Protein AF-A0A455UG86-F1 (afdb_monomer_lite)

Secondary structure (DSSP, 8-state):
--HHHHTS-SS--HHHHHHHHHHHHHHHHHHHS--S----SSSTTHHHHHHHHHHHTT-----HHHHHHHHSHHHHHHHHHHH-GGGS-------TTSS-SGGG---PSSEEE--SS-STTTT-EEE-SHHHHHHHHHHHHHHHHHHH-GGG--

Structure (mmCIF, N/CA/C/O backbone):
data_AF-A0A455UG86-F1
#
_entry.id   AF-A0A455UG86-F1
#
loop_
_atom_site.group_PDB
_atom_site.id
_atom_site.type_symbol
_atom_site.label_atom_id
_atom_site.label_alt_id
_atom_site.label_comp_id
_atom_site.label_asym_id
_atom_site.label_entity_id
_atom_site.label_seq_id
_atom_site.pdbx_PDB_ins_code
_atom_site.Cartn_x
_atom_site.Cartn_y
_atom_site.Cartn_z
_atom_site.occupancy
_atom_site.B_iso_or_equiv
_atom_site.auth_seq_id
_atom_site.auth_comp_id
_atom_site.auth_asym_id
_atom_site.auth_atom_id
_atom_site.pdbx_PDB_model_num
ATOM 1 N N . MET A 1 1 ? -4.727 10.996 18.572 1.00 81.00 1 MET A N 1
ATOM 2 C CA . MET A 1 1 ? -3.426 11.176 17.882 1.00 81.00 1 MET A CA 1
ATOM 3 C C . MET A 1 1 ? -3.476 12.376 16.937 1.00 81.00 1 MET A C 1
ATOM 5 O O . MET A 1 1 ? -4.559 12.716 16.477 1.00 81.00 1 MET A O 1
ATOM 9 N N . ASP A 1 2 ? -2.336 13.014 16.650 1.00 84.00 2 ASP A N 1
ATOM 10 C CA . ASP A 1 2 ? -2.241 14.238 15.834 1.00 84.00 2 ASP A CA 1
ATOM 11 C C . ASP A 1 2 ? -1.530 14.031 14.478 1.00 84.00 2 ASP A C 1
ATOM 13 O O . ASP A 1 2 ? -0.906 12.996 14.227 1.00 84.00 2 ASP A O 1
ATOM 17 N N . VAL A 1 3 ? -1.622 15.043 13.603 1.00 82.94 3 VAL A N 1
ATOM 18 C CA . VAL A 1 3 ? -0.982 15.078 12.270 1.00 82.94 3 VAL A CA 1
ATOM 19 C C . VAL A 1 3 ? 0.526 14.852 12.370 1.00 82.94 3 VAL A C 1
ATOM 21 O O . VAL A 1 3 ? 1.101 14.093 11.589 1.00 82.94 3 VAL A O 1
ATOM 24 N N . LYS A 1 4 ? 1.169 15.488 13.354 1.00 83.38 4 LYS A N 1
ATOM 25 C CA . LYS A 1 4 ? 2.621 15.450 13.526 1.00 83.38 4 LYS A CA 1
ATOM 26 C C . LYS A 1 4 ? 3.122 14.024 13.751 1.00 83.38 4 LYS A C 1
ATOM 28 O O . LYS A 1 4 ? 4.134 13.621 13.189 1.00 83.38 4 LYS A O 1
ATOM 33 N N . THR A 1 5 ? 2.389 13.255 14.551 1.00 80.56 5 THR A N 1
ATOM 34 C CA . THR A 1 5 ? 2.712 11.862 14.871 1.00 80.56 5 THR A CA 1
ATOM 35 C C . THR A 1 5 ? 2.431 10.923 13.698 1.00 80.56 5 THR A C 1
ATOM 37 O O . THR A 1 5 ? 3.193 9.990 13.461 1.00 80.56 5 THR A O 1
ATOM 40 N N . LEU A 1 6 ? 1.325 11.142 12.985 1.00 80.50 6 LEU A N 1
ATOM 41 C CA . LEU A 1 6 ? 0.789 10.174 12.023 1.00 80.50 6 LEU A CA 1
ATOM 42 C C . LEU A 1 6 ? 1.226 10.408 10.575 1.00 80.50 6 LEU A C 1
ATOM 44 O O . LEU A 1 6 ? 1.231 9.464 9.789 1.00 80.50 6 LEU A O 1
ATOM 48 N N . VAL A 1 7 ? 1.561 11.648 10.218 1.00 79.62 7 VAL A N 1
ATOM 49 C CA . VAL A 1 7 ? 1.799 12.066 8.828 1.00 79.62 7 VAL A CA 1
ATOM 50 C C . VAL A 1 7 ? 3.179 12.694 8.655 1.00 79.62 7 VAL A C 1
ATOM 52 O O . VAL A 1 7 ? 3.872 12.395 7.685 1.00 79.62 7 VAL A O 1
ATOM 55 N N . GLU A 1 8 ? 3.587 13.565 9.579 1.00 81.12 8 GLU A N 1
ATOM 56 C CA . GLU A 1 8 ? 4.826 14.350 9.439 1.00 81.12 8 GLU A CA 1
ATOM 57 C C . GLU A 1 8 ? 6.060 13.659 10.034 1.00 81.12 8 GLU A C 1
ATOM 59 O O . GLU A 1 8 ? 7.188 14.099 9.802 1.00 81.12 8 GLU A O 1
ATOM 64 N N . ALA A 1 9 ? 5.866 12.582 10.798 1.00 79.44 9 ALA A N 1
ATOM 65 C CA . ALA A 1 9 ? 6.953 11.831 11.407 1.00 79.44 9 ALA A CA 1
ATOM 66 C C . ALA A 1 9 ? 7.889 11.240 10.339 1.00 79.44 9 ALA A C 1
ATOM 68 O O . ALA A 1 9 ? 7.452 10.602 9.381 1.00 79.44 9 ALA A O 1
ATOM 69 N N . GLU A 1 10 ? 9.202 11.411 10.525 1.00 75.62 10 GLU A N 1
ATOM 70 C CA . GLU A 1 10 ? 10.200 10.864 9.596 1.00 75.62 10 GLU A CA 1
ATOM 71 C C . GLU A 1 10 ? 10.191 9.324 9.573 1.00 75.62 10 GLU A C 1
ATOM 73 O O . GLU A 1 10 ? 10.425 8.702 8.536 1.00 75.62 10 GLU A O 1
ATOM 78 N N . SER A 1 11 ? 9.900 8.709 10.719 1.00 79.69 11 SER A N 1
ATOM 79 C CA . SER A 1 11 ? 9.699 7.270 10.865 1.00 79.69 11 SER A CA 1
ATOM 80 C C . SER A 1 11 ? 8.712 7.003 11.999 1.00 79.69 11 SER A C 1
ATOM 82 O O . SER A 1 11 ? 8.572 7.823 12.907 1.00 79.69 11 SER A O 1
ATOM 84 N N . PHE A 1 12 ? 8.031 5.860 11.945 1.00 83.69 12 PHE A N 1
ATOM 85 C CA . PHE A 1 12 ? 7.116 5.417 12.993 1.00 83.69 12 PHE A CA 1
ATOM 86 C C . PHE A 1 12 ? 7.093 3.889 13.103 1.00 83.69 12 PHE A C 1
ATOM 88 O O . PHE A 1 12 ? 7.320 3.180 12.120 1.00 83.69 12 PHE A O 1
ATOM 95 N N . SER A 1 13 ? 6.773 3.385 14.298 1.00 90.25 13 SER A N 1
ATOM 96 C CA . SER A 1 13 ? 6.411 1.981 14.519 1.00 90.25 13 SER A CA 1
ATOM 97 C C . SER A 1 13 ? 4.905 1.831 14.335 1.00 90.25 13 SER A C 1
ATOM 99 O O . SER A 1 13 ? 4.120 2.450 15.052 1.00 90.25 13 SER A O 1
ATOM 101 N N . PHE A 1 14 ? 4.490 1.013 13.365 1.00 91.44 14 PHE A N 1
ATOM 102 C CA . PHE A 1 14 ? 3.068 0.732 13.154 1.00 91.44 14 PHE A CA 1
ATOM 103 C C . PHE A 1 14 ? 2.424 0.118 14.405 1.00 91.44 14 PHE A C 1
ATOM 105 O O . PHE A 1 14 ? 1.321 0.509 14.772 1.00 91.44 14 PHE A O 1
ATOM 112 N N . ASN A 1 15 ? 3.124 -0.806 15.072 1.00 93.81 15 ASN A N 1
ATOM 113 C CA . ASN A 1 15 ? 2.609 -1.482 16.261 1.00 93.81 15 ASN A CA 1
ATOM 114 C C . ASN A 1 15 ? 2.426 -0.501 17.422 1.00 93.81 15 ASN A C 1
ATOM 116 O O . ASN A 1 15 ? 1.363 -0.490 18.028 1.00 93.81 15 ASN A O 1
ATOM 120 N N . ASP A 1 16 ? 3.397 0.383 17.662 1.00 94.75 16 ASP A N 1
ATOM 121 C CA . ASP A 1 16 ? 3.317 1.358 18.756 1.00 94.75 16 ASP A CA 1
ATOM 122 C C . ASP A 1 16 ? 2.180 2.361 18.514 1.00 94.75 16 ASP A C 1
ATOM 124 O O . ASP A 1 16 ? 1.451 2.722 19.439 1.00 94.75 16 ASP A O 1
ATOM 128 N N . LEU A 1 17 ? 1.994 2.799 17.261 1.00 95.06 17 LEU A N 1
ATOM 129 C CA . LEU A 1 17 ? 0.866 3.654 16.882 1.00 95.06 17 LEU A CA 1
ATOM 130 C C . LEU A 1 17 ? -0.472 2.937 17.065 1.00 95.06 17 LEU A C 1
ATOM 132 O O . LEU A 1 17 ? -1.427 3.538 17.557 1.00 95.06 17 LEU A O 1
ATOM 136 N N . LEU A 1 18 ? -0.547 1.659 16.690 1.00 96.75 18 LEU A N 1
ATOM 137 C CA . LEU A 1 18 ? -1.745 0.849 16.867 1.00 96.75 18 LEU A CA 1
ATOM 138 C C . LEU A 1 18 ? -2.072 0.644 18.350 1.00 96.75 18 LEU A C 1
ATOM 140 O O . LEU A 1 18 ? -3.220 0.829 18.746 1.00 96.75 18 LEU A O 1
ATOM 144 N N . ASP A 1 19 ? -1.077 0.347 19.181 1.00 97.44 19 ASP A N 1
ATOM 145 C CA . ASP A 1 19 ? -1.247 0.201 20.627 1.00 97.44 19 ASP A CA 1
ATOM 146 C C . ASP A 1 19 ? -1.673 1.513 21.283 1.00 97.44 19 ASP A C 1
ATOM 148 O O . ASP A 1 19 ? -2.587 1.526 22.112 1.00 97.44 19 ASP A O 1
ATOM 152 N N . LYS A 1 20 ? -1.094 2.640 20.857 1.00 96.12 20 LYS A N 1
ATOM 153 C CA . LYS A 1 20 ? -1.539 3.967 21.290 1.00 96.12 20 LYS A CA 1
ATOM 154 C C . LYS A 1 20 ? -2.994 4.227 20.899 1.00 96.12 20 LYS A C 1
ATOM 156 O O . LYS A 1 20 ? -3.773 4.685 21.730 1.00 96.12 20 LYS A O 1
ATOM 161 N N . ALA A 1 21 ? -3.388 3.899 19.669 1.00 96.31 21 ALA A N 1
ATOM 162 C CA . ALA A 1 21 ? -4.766 4.067 19.216 1.00 96.31 21 ALA A CA 1
ATOM 163 C C . ALA A 1 21 ? -5.754 3.189 19.994 1.00 96.31 21 ALA A C 1
ATOM 165 O O . ALA A 1 21 ? -6.839 3.655 20.331 1.00 96.31 21 ALA A O 1
ATOM 166 N N . ARG A 1 22 ? -5.374 1.951 20.340 1.00 97.38 22 ARG A N 1
ATOM 167 C CA . ARG A 1 22 ? -6.172 1.079 21.220 1.00 97.38 22 ARG A CA 1
ATOM 168 C C . ARG A 1 22 ? -6.386 1.713 22.594 1.00 97.38 22 ARG A C 1
ATOM 170 O O . ARG A 1 22 ? -7.502 1.691 23.107 1.00 97.38 22 ARG A O 1
ATOM 177 N N . GLN A 1 23 ? -5.336 2.291 23.181 1.00 97.38 23 GLN A N 1
ATOM 178 C CA . GLN A 1 23 ? -5.420 2.969 24.478 1.00 97.38 23 GLN A CA 1
ATOM 179 C C . GLN A 1 23 ? -6.322 4.209 24.421 1.00 97.38 23 GLN A C 1
ATOM 181 O O . GLN A 1 23 ? -7.203 4.350 25.267 1.00 97.38 23 GLN A O 1
ATOM 186 N N . GLU A 1 24 ? -6.147 5.073 23.416 1.00 95.75 24 GLU A N 1
ATOM 187 C CA . GLU A 1 24 ? -6.985 6.267 23.226 1.00 95.75 24 GLU A CA 1
ATOM 188 C C . GLU A 1 24 ? -8.459 5.896 22.981 1.00 95.75 24 GLU A C 1
ATOM 190 O O . GLU A 1 24 ? -9.364 6.519 23.543 1.00 95.75 24 GLU A O 1
ATOM 195 N N . LEU A 1 25 ? -8.717 4.847 22.192 1.00 96.62 25 LEU A N 1
ATOM 196 C CA . LEU A 1 25 ? -10.067 4.344 21.941 1.00 96.62 25 LEU A CA 1
ATOM 197 C C . LEU A 1 25 ? -10.719 3.834 23.227 1.00 96.62 25 LEU A C 1
ATOM 199 O O . LEU A 1 25 ? -11.849 4.212 23.528 1.00 96.62 25 LEU A O 1
ATOM 203 N N . LYS A 1 26 ? -9.993 3.032 24.014 1.00 96.88 26 LYS A N 1
ATOM 204 C CA . LYS A 1 26 ? -10.473 2.532 25.305 1.00 96.88 26 LYS A CA 1
ATOM 205 C C . LYS A 1 26 ? -10.830 3.679 26.253 1.00 96.88 26 LYS A C 1
ATOM 207 O O . LYS A 1 26 ? -11.927 3.692 26.790 1.00 96.88 26 LYS A O 1
ATOM 212 N N . GLN A 1 27 ? -9.943 4.665 26.404 1.00 96.69 27 GLN A N 1
ATOM 213 C CA . GLN A 1 27 ? -10.201 5.847 27.239 1.00 96.69 27 GLN A CA 1
ATOM 214 C C . GLN A 1 27 ? -11.436 6.624 26.773 1.00 96.69 27 GLN A C 1
ATOM 216 O O . GLN A 1 27 ? -12.216 7.104 27.592 1.00 96.69 27 GLN A O 1
ATOM 221 N N . THR A 1 28 ? -11.626 6.728 25.455 1.00 95.69 28 THR A N 1
ATOM 222 C CA . THR A 1 28 ? -12.801 7.379 24.873 1.00 95.69 28 THR A CA 1
ATOM 223 C C . THR A 1 28 ? -14.066 6.618 25.257 1.00 95.69 28 THR A C 1
ATOM 225 O O . THR A 1 28 ? -14.960 7.210 25.853 1.00 95.69 28 THR A O 1
ATOM 228 N N . VAL A 1 29 ? -14.114 5.307 25.005 1.00 95.81 29 VAL A N 1
ATOM 229 C CA . VAL A 1 29 ? -15.243 4.438 25.375 1.00 95.81 29 VAL A CA 1
ATOM 230 C C . VAL A 1 29 ? -15.540 4.513 26.876 1.00 95.81 29 VAL A C 1
ATOM 232 O O . VAL A 1 29 ? -16.693 4.707 27.242 1.00 95.81 29 VAL A O 1
ATOM 235 N N . ASP A 1 30 ? -14.521 4.467 27.738 1.00 96.50 30 ASP A N 1
ATOM 236 C CA . ASP A 1 30 ? -14.688 4.587 29.194 1.00 96.50 30 ASP A CA 1
ATOM 237 C C . ASP A 1 30 ? -15.325 5.939 29.594 1.00 96.50 30 ASP A C 1
ATOM 239 O O . ASP A 1 30 ? -16.047 6.020 30.587 1.00 96.50 30 ASP A O 1
ATOM 243 N N . SER A 1 31 ? -15.082 7.002 28.816 1.00 96.50 31 SER A N 1
ATOM 244 C CA . SER A 1 31 ? -15.594 8.355 29.082 1.00 96.50 31 SER A CA 1
ATOM 245 C C . SER A 1 31 ? -16.994 8.640 28.525 1.00 96.50 31 SER A C 1
ATOM 247 O O . SER A 1 31 ? -17.752 9.377 29.153 1.00 96.50 31 SER A O 1
ATOM 249 N N . VAL A 1 32 ? -17.347 8.080 27.360 1.00 96.00 32 VAL A N 1
ATOM 250 C CA . VAL A 1 32 ? -18.624 8.360 26.665 1.00 96.00 32 VAL A CA 1
ATOM 251 C C . VAL A 1 32 ? -19.586 7.168 26.628 1.00 96.00 32 VAL A C 1
ATOM 253 O O . VAL A 1 32 ? -20.719 7.308 26.179 1.00 96.00 32 VAL A O 1
ATOM 256 N N . GLY A 1 33 ? -19.161 5.998 27.105 1.00 94.75 33 GLY A N 1
ATOM 257 C CA . GLY A 1 33 ? -19.940 4.760 27.151 1.00 94.75 33 GLY A CA 1
ATOM 258 C C . GLY A 1 33 ? -19.741 3.864 25.928 1.00 94.75 33 GLY A C 1
ATOM 259 O O . GLY A 1 33 ? -19.401 2.692 26.079 1.00 94.75 33 GLY A O 1
ATOM 260 N N . SER A 1 34 ? -19.936 4.390 24.716 1.00 94.06 34 SER A N 1
ATOM 261 C CA . SER A 1 34 ? -19.764 3.626 23.473 1.00 94.06 34 SER A CA 1
ATOM 262 C C . SER A 1 34 ? -19.298 4.493 22.307 1.00 94.06 34 SER A C 1
ATOM 264 O O . SER A 1 34 ? -19.437 5.715 22.315 1.00 94.06 34 SER A O 1
ATOM 266 N N . VAL A 1 35 ? -18.753 3.837 21.283 1.00 95.75 35 VAL A N 1
ATOM 267 C CA . VAL A 1 35 ? -18.484 4.436 19.974 1.00 95.75 35 VAL A CA 1
ATOM 268 C C . VAL A 1 35 ? -19.169 3.600 18.901 1.00 95.75 35 VAL A C 1
ATOM 270 O O . VAL A 1 35 ? -19.122 2.375 18.954 1.00 95.75 35 VAL A O 1
ATOM 273 N N . ASP A 1 36 ? -19.786 4.255 17.922 1.00 95.88 36 ASP A N 1
ATOM 274 C CA . ASP A 1 36 ? -20.500 3.561 16.840 1.00 95.88 36 ASP A CA 1
ATOM 275 C C . ASP A 1 36 ? -19.657 3.437 15.562 1.00 95.88 36 ASP A C 1
ATOM 277 O O . ASP A 1 36 ? -19.948 2.624 14.684 1.00 95.88 36 ASP A O 1
ATOM 281 N N . ALA A 1 37 ? -18.598 4.245 15.439 1.00 95.56 37 ALA A N 1
ATOM 282 C CA . ALA A 1 37 ? -17.732 4.277 14.268 1.00 95.56 37 ALA A CA 1
ATOM 283 C C . ALA A 1 37 ? -16.336 4.826 14.591 1.00 95.56 37 ALA A C 1
ATOM 285 O O . ALA A 1 37 ? -16.144 5.590 15.537 1.00 95.56 37 ALA A O 1
ATOM 286 N N . ILE A 1 38 ? -15.370 4.475 13.739 1.00 95.12 38 ILE A N 1
ATOM 287 C CA . ILE A 1 38 ? -14.009 5.020 13.737 1.00 95.12 38 ILE A CA 1
ATOM 288 C C . ILE A 1 38 ? -13.711 5.522 12.323 1.00 95.12 38 ILE A C 1
ATOM 290 O O . ILE A 1 38 ? -13.932 4.805 11.347 1.00 95.12 38 ILE A O 1
ATOM 294 N N . ILE A 1 39 ? -13.198 6.747 12.206 1.00 92.44 39 ILE A N 1
ATOM 295 C CA . ILE A 1 39 ? -12.889 7.387 10.922 1.00 92.44 39 ILE A CA 1
ATOM 296 C C . ILE A 1 39 ? -11.398 7.729 10.873 1.00 92.44 39 ILE A C 1
ATOM 298 O O . ILE A 1 39 ? -10.859 8.325 11.804 1.00 92.44 39 ILE A O 1
ATOM 302 N N . ALA A 1 40 ? -10.736 7.379 9.768 1.00 90.06 40 ALA A N 1
ATOM 303 C CA . ALA A 1 40 ? -9.396 7.863 9.445 1.00 90.06 40 ALA A CA 1
ATOM 304 C C . ALA A 1 40 ? -9.483 8.993 8.417 1.00 90.06 40 ALA A C 1
ATOM 306 O O . ALA A 1 40 ? -10.114 8.845 7.374 1.00 90.06 40 ALA A O 1
ATOM 307 N N . HIS A 1 41 ? -8.809 10.105 8.707 1.00 85.50 41 HIS A N 1
ATOM 308 C CA . HIS A 1 41 ? -8.700 11.244 7.791 1.00 85.50 41 HIS A CA 1
ATOM 309 C C . HIS A 1 41 ? -7.501 11.136 6.841 1.00 85.50 41 HIS A C 1
ATOM 311 O O . HIS A 1 41 ? -7.480 11.800 5.807 1.00 85.50 41 HIS A O 1
ATOM 317 N N . TRP A 1 42 ? -6.504 10.322 7.193 1.00 87.31 42 TRP A N 1
ATOM 318 C CA . TRP A 1 42 ? -5.273 10.157 6.426 1.00 87.31 42 TRP A CA 1
ATOM 319 C C . TRP A 1 42 ? -5.104 8.715 5.946 1.00 87.31 42 TRP A C 1
ATOM 321 O O . TRP A 1 42 ? -5.691 7.776 6.497 1.00 87.31 42 TRP A O 1
ATOM 331 N N . ASP A 1 43 ? -4.270 8.564 4.919 1.00 85.38 43 ASP A N 1
ATOM 332 C CA . ASP A 1 43 ? -3.797 7.278 4.404 1.00 85.38 43 ASP A CA 1
ATOM 333 C C . ASP A 1 43 ? -2.943 6.533 5.454 1.00 85.38 43 ASP A C 1
ATOM 335 O O . ASP A 1 43 ? -2.948 6.833 6.650 1.00 85.38 43 ASP A O 1
ATOM 339 N N . PHE A 1 44 ? -2.202 5.518 5.012 1.00 86.88 44 PHE A N 1
ATOM 340 C CA . PHE A 1 44 ? -1.286 4.753 5.846 1.00 86.88 44 PHE A CA 1
ATOM 341 C C . PHE A 1 44 ? -0.435 5.660 6.766 1.00 86.88 44 PHE A C 1
ATOM 343 O O . PHE A 1 44 ? 0.208 6.583 6.261 1.00 86.88 44 PHE A O 1
ATOM 350 N N . PRO A 1 45 ? -0.371 5.367 8.081 1.00 90.12 45 PRO A N 1
ATOM 351 C CA . PRO A 1 45 ? -0.802 4.114 8.713 1.00 90.12 45 PRO A CA 1
ATOM 352 C C . PRO A 1 45 ? -2.273 4.057 9.149 1.00 90.12 45 PRO A C 1
ATOM 354 O O . PRO A 1 45 ? -2.781 2.958 9.381 1.00 90.12 45 PRO A O 1
ATOM 357 N N . THR A 1 46 ? -2.978 5.188 9.244 1.00 92.50 46 THR A N 1
ATOM 358 C CA . THR A 1 46 ? -4.291 5.245 9.909 1.00 92.50 46 THR A CA 1
ATOM 359 C C . THR A 1 46 ? -5.378 4.465 9.188 1.00 92.50 46 THR A C 1
ATOM 361 O O . THR A 1 46 ? -6.159 3.768 9.833 1.00 92.50 46 THR A O 1
ATOM 364 N N . SER A 1 47 ? -5.398 4.519 7.860 1.00 92.00 47 SER A N 1
ATOM 365 C CA . SER A 1 47 ? -6.364 3.794 7.029 1.00 92.00 47 SER A CA 1
ATOM 366 C C . SER A 1 47 ? -6.326 2.273 7.243 1.00 92.00 47 SER A C 1
ATOM 368 O O . SER A 1 47 ? -7.365 1.621 7.186 1.00 92.00 47 SER A O 1
ATOM 370 N N . VAL A 1 48 ? -5.156 1.711 7.573 1.00 94.25 48 VAL A N 1
ATOM 371 C CA . VAL A 1 48 ? -4.970 0.281 7.886 1.00 94.25 48 VAL A CA 1
ATOM 372 C C . VAL A 1 48 ? -5.309 -0.036 9.344 1.00 94.25 48 VAL A C 1
ATOM 374 O O . VAL A 1 48 ? -5.791 -1.126 9.643 1.00 94.25 48 VAL A O 1
ATOM 377 N N . MET A 1 49 ? -5.095 0.908 10.261 1.00 96.06 49 MET A N 1
ATOM 378 C CA . MET A 1 49 ? -5.425 0.729 11.678 1.00 96.06 49 MET A CA 1
ATOM 379 C C . MET A 1 49 ? -6.937 0.672 11.921 1.00 96.06 49 MET A C 1
ATOM 381 O O . MET A 1 49 ? -7.390 -0.140 12.722 1.00 96.06 49 MET A O 1
ATOM 385 N N . VAL A 1 50 ? -7.729 1.487 11.216 1.00 96.19 50 VAL A N 1
ATOM 386 C CA . VAL A 1 50 ? -9.195 1.540 11.380 1.00 96.19 50 VAL A CA 1
ATOM 387 C C . VAL A 1 50 ? -9.881 0.177 11.239 1.00 96.19 50 VAL A C 1
ATOM 389 O O . VAL A 1 50 ? -10.567 -0.211 12.179 1.00 96.19 50 VAL A O 1
ATOM 392 N N . PRO A 1 51 ? -9.712 -0.602 10.151 1.00 97.19 51 PRO A N 1
ATOM 393 C CA . PRO A 1 51 ? -10.377 -1.901 10.034 1.00 97.19 51 PRO A CA 1
ATOM 394 C C . PRO A 1 51 ? -9.915 -2.912 11.095 1.00 97.19 51 PRO A C 1
ATOM 396 O O . PRO A 1 51 ? -10.681 -3.810 11.441 1.00 97.19 51 PRO A O 1
ATOM 399 N N . ILE A 1 52 ? -8.697 -2.774 11.638 1.00 97.44 52 ILE A N 1
ATOM 400 C CA . ILE A 1 52 ? -8.222 -3.593 12.765 1.00 97.44 52 ILE A CA 1
ATOM 401 C C . ILE A 1 52 ? -8.991 -3.217 14.034 1.00 97.44 52 ILE A C 1
ATOM 403 O O . ILE A 1 52 ? -9.617 -4.081 14.643 1.00 97.44 52 ILE A O 1
ATOM 407 N N . LEU A 1 53 ? -9.005 -1.929 14.385 1.00 97.25 53 LEU A N 1
ATOM 408 C CA . LEU A 1 53 ? -9.696 -1.419 15.569 1.00 97.25 53 LEU A CA 1
ATOM 409 C C . LEU A 1 53 ? -11.204 -1.691 15.502 1.00 97.25 53 LEU A C 1
ATOM 411 O O . LEU A 1 53 ? -11.788 -2.145 16.482 1.00 97.25 53 LEU A O 1
ATOM 415 N N . CYS A 1 54 ? -11.836 -1.487 14.345 1.00 97.44 54 CYS A N 1
ATOM 416 C CA . CYS A 1 54 ? -13.251 -1.793 14.159 1.00 97.44 54 CYS A CA 1
ATOM 417 C C . CYS A 1 54 ? -13.534 -3.283 14.367 1.00 97.44 54 CYS A C 1
ATOM 419 O O . CYS A 1 54 ? -14.463 -3.625 15.092 1.00 97.44 54 CYS A O 1
ATOM 421 N N . LYS A 1 55 ? -12.706 -4.176 13.807 1.00 97.00 55 LYS A N 1
ATOM 422 C CA . LYS A 1 55 ? -12.853 -5.623 14.017 1.00 97.00 55 LYS A CA 1
ATOM 423 C C . LYS A 1 55 ? -12.702 -6.008 15.491 1.00 97.00 55 LYS A C 1
ATOM 425 O O . LYS A 1 55 ? -13.480 -6.820 15.977 1.00 97.00 55 LYS A O 1
ATOM 430 N N . GLU A 1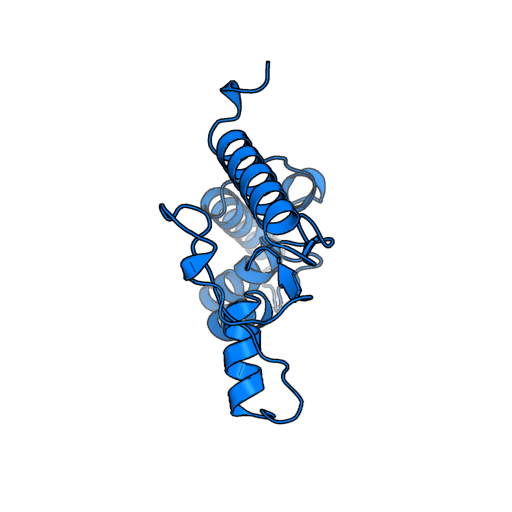 56 ? -11.730 -5.430 16.194 1.00 96.25 56 GLU A N 1
ATOM 431 C CA . GLU A 1 56 ? -11.496 -5.670 17.628 1.00 96.25 56 GLU A CA 1
ATOM 432 C C . GLU A 1 56 ? -12.665 -5.203 18.512 1.00 96.25 56 GLU A C 1
ATOM 434 O O . GLU A 1 56 ? -12.876 -5.761 19.586 1.00 96.25 56 GLU A O 1
ATOM 439 N N . ASN A 1 57 ? -13.446 -4.221 18.051 1.00 95.88 57 ASN A N 1
ATOM 440 C CA . ASN A 1 57 ? -14.548 -3.612 18.800 1.00 95.88 57 ASN A CA 1
ATOM 441 C C . ASN A 1 57 ? -15.939 -3.946 18.226 1.00 95.88 57 ASN A C 1
ATOM 443 O O . ASN A 1 57 ? -16.924 -3.328 18.616 1.00 95.88 57 ASN A O 1
ATOM 447 N N . ASN A 1 58 ? -16.040 -4.925 17.319 1.00 95.88 58 ASN A N 1
ATOM 448 C CA . ASN A 1 58 ? -17.291 -5.325 16.655 1.00 95.88 58 ASN A CA 1
ATOM 449 C C . ASN A 1 58 ? -18.018 -4.177 15.924 1.00 95.88 58 ASN A C 1
ATOM 451 O O . ASN A 1 58 ? -19.245 -4.156 15.848 1.00 95.88 58 ASN A O 1
ATOM 455 N N 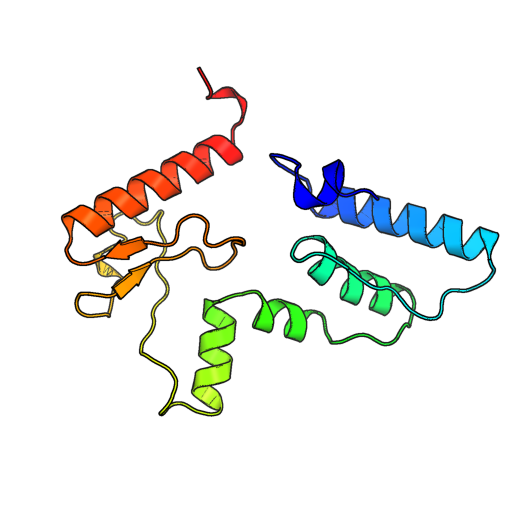. LEU A 1 59 ? -17.260 -3.234 15.368 1.00 97.19 59 LEU A N 1
ATOM 456 C CA . LEU A 1 59 ? -17.784 -2.116 14.591 1.00 97.19 59 LEU A CA 1
ATOM 457 C C . LEU A 1 59 ? -17.778 -2.436 13.090 1.00 97.19 59 LEU A C 1
ATOM 459 O O . LEU A 1 59 ? -16.881 -3.137 12.606 1.00 97.19 59 LEU A O 1
ATOM 463 N N . PRO A 1 60 ? -18.738 -1.894 12.321 1.00 96.56 60 PRO A N 1
ATOM 464 C CA . PRO A 1 60 ? -18.757 -2.063 10.877 1.00 96.56 60 PRO A CA 1
ATOM 465 C C . PRO A 1 60 ? -17.551 -1.370 10.226 1.00 96.56 60 PRO A C 1
ATOM 467 O O . PRO A 1 60 ? -17.288 -0.190 10.449 1.00 96.56 60 PRO A O 1
ATOM 470 N N . ALA A 1 61 ? -16.828 -2.104 9.380 1.00 96.38 61 ALA A N 1
ATOM 471 C CA . ALA A 1 61 ? -15.753 -1.579 8.542 1.00 96.38 61 ALA A CA 1
ATOM 472 C C . ALA A 1 61 ? -15.508 -2.499 7.334 1.00 96.38 61 ALA A C 1
ATOM 474 O O . ALA A 1 61 ? -15.836 -3.690 7.390 1.00 96.38 61 ALA A O 1
ATOM 475 N N . PRO A 1 62 ? -14.893 -1.992 6.249 1.00 95.38 62 PRO A N 1
ATOM 476 C CA . PRO A 1 62 ? -14.362 -2.851 5.199 1.00 95.38 62 PRO A CA 1
ATOM 477 C C . PRO A 1 62 ? -13.363 -3.874 5.769 1.00 95.38 62 PRO A C 1
ATOM 479 O O . PRO A 1 62 ? -12.621 -3.549 6.701 1.00 95.38 62 PRO A O 1
ATOM 482 N N . PRO A 1 63 ? -13.263 -5.088 5.198 1.00 96.06 63 PRO A N 1
ATOM 483 C CA . PRO A 1 63 ? -12.232 -6.037 5.596 1.00 96.06 63 PRO A CA 1
ATOM 484 C C . PRO A 1 63 ? -10.832 -5.441 5.419 1.00 96.06 63 PRO A C 1
ATOM 486 O O . PRO A 1 63 ? -10.555 -4.806 4.398 1.00 96.06 63 PRO A O 1
ATOM 489 N N . LEU A 1 64 ? -9.924 -5.724 6.359 1.00 95.75 64 LEU A N 1
ATOM 490 C CA . LEU A 1 64 ? -8.520 -5.295 6.288 1.00 95.75 64 LEU A CA 1
ATOM 491 C C . LEU A 1 64 ? -7.885 -5.625 4.927 1.00 95.75 64 LEU A C 1
ATOM 493 O O . LEU A 1 64 ? -7.209 -4.791 4.334 1.00 95.75 64 LEU A O 1
ATOM 497 N N . GLU A 1 65 ? -8.157 -6.817 4.395 1.00 96.69 65 GLU A N 1
ATOM 498 C CA . GLU A 1 65 ? -7.667 -7.240 3.081 1.00 96.69 65 GLU A CA 1
ATOM 499 C C . GLU A 1 65 ? -8.125 -6.309 1.948 1.00 96.69 65 GLU A C 1
ATOM 501 O O . GLU A 1 65 ? -7.347 -6.011 1.046 1.00 96.69 65 GLU A O 1
ATOM 506 N N . SER A 1 66 ? -9.366 -5.814 1.998 1.00 95.81 66 SER A N 1
ATOM 507 C CA . SER A 1 66 ? -9.888 -4.895 0.978 1.00 95.81 66 SER A CA 1
ATOM 508 C C . SER A 1 66 ? -9.145 -3.560 1.010 1.00 95.81 66 SER A C 1
ATOM 510 O O . SER A 1 66 ? -8.746 -3.053 -0.035 1.00 95.81 66 SER A O 1
ATOM 512 N N . VAL A 1 67 ? -8.881 -3.029 2.208 1.00 95.06 67 VAL A N 1
ATOM 513 C CA . VAL A 1 67 ? -8.082 -1.804 2.381 1.00 95.06 67 VAL A CA 1
ATOM 514 C C . VAL A 1 67 ? -6.653 -2.013 1.871 1.00 95.06 67 VAL A C 1
ATOM 516 O O . VAL A 1 67 ? -6.145 -1.207 1.090 1.00 95.06 67 VAL A O 1
ATOM 519 N N . LEU A 1 68 ? -6.022 -3.139 2.221 1.00 94.19 68 LEU A N 1
ATOM 520 C CA . LEU A 1 68 ? -4.676 -3.475 1.752 1.00 94.19 68 LEU A CA 1
ATOM 521 C C . LEU A 1 68 ? -4.606 -3.614 0.226 1.00 94.19 68 LEU A C 1
ATOM 523 O O . LEU A 1 68 ? -3.664 -3.103 -0.378 1.00 94.19 68 LEU A O 1
ATOM 527 N N . LYS A 1 69 ? -5.606 -4.236 -0.411 1.00 95.94 69 LYS A N 1
ATOM 528 C CA . LYS A 1 69 ? -5.719 -4.320 -1.878 1.00 95.94 69 LYS A CA 1
ATOM 529 C C . LYS A 1 69 ? -5.783 -2.942 -2.527 1.00 95.94 69 LYS A C 1
ATOM 531 O O . LYS A 1 69 ? -5.087 -2.710 -3.514 1.00 95.94 69 LYS A O 1
ATOM 536 N N . CYS A 1 70 ? -6.579 -2.028 -1.975 1.00 93.62 70 CYS A N 1
ATOM 537 C CA . CYS A 1 70 ? -6.706 -0.664 -2.492 1.00 93.62 70 CYS A CA 1
ATOM 538 C C . CYS A 1 70 ? -5.399 0.126 -2.364 1.00 93.62 70 CYS A C 1
ATOM 540 O O . CYS A 1 70 ? -5.008 0.849 -3.279 1.00 93.62 70 CYS A O 1
ATOM 542 N N . GLU A 1 71 ? -4.690 -0.035 -1.251 1.00 91.38 71 GLU A N 1
ATOM 543 C CA . GLU A 1 71 ? -3.485 0.738 -0.976 1.00 91.38 71 GLU A CA 1
ATOM 544 C C . GLU A 1 71 ? -2.205 0.174 -1.612 1.00 91.38 71 GLU A C 1
ATOM 546 O O . GLU A 1 71 ? -1.237 0.905 -1.862 1.00 91.38 71 GLU A O 1
ATOM 551 N N . HIS A 1 72 ? -2.157 -1.136 -1.839 1.00 94.25 72 HIS A N 1
ATOM 552 C CA . HIS A 1 72 ? -1.001 -1.825 -2.388 1.00 94.25 72 HIS A CA 1
ATOM 553 C C . HIS A 1 72 ? -1.064 -1.819 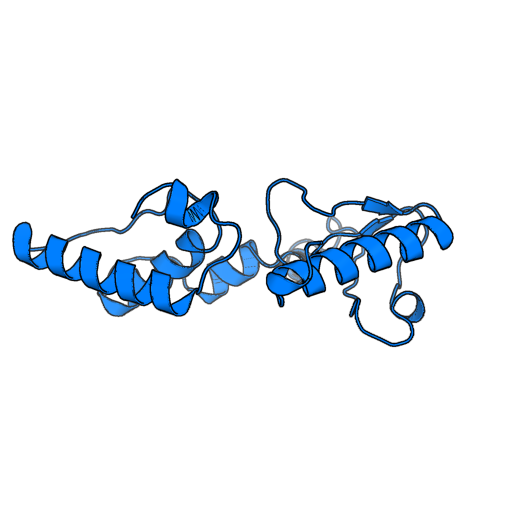-3.919 1.00 94.25 72 HIS A C 1
ATOM 555 O O . HIS A 1 72 ? -1.708 -2.669 -4.531 1.00 94.25 72 HIS A O 1
ATOM 561 N N . LYS A 1 73 ? -0.331 -0.901 -4.566 1.00 94.31 73 LYS A N 1
ATOM 562 C CA . LYS A 1 73 ? -0.461 -0.619 -6.013 1.00 94.31 73 LYS A CA 1
ATOM 563 C C . LYS A 1 73 ? -0.385 -1.853 -6.921 1.00 94.31 73 LYS A C 1
ATOM 565 O O . LYS A 1 73 ? -1.124 -1.914 -7.895 1.00 94.31 73 LYS A O 1
ATOM 570 N N . TYR A 1 74 ? 0.489 -2.816 -6.620 1.00 96.31 74 TYR A N 1
ATOM 571 C CA . TYR A 1 74 ? 0.611 -4.039 -7.424 1.00 96.31 74 TYR A CA 1
ATOM 572 C C . TYR A 1 74 ? -0.618 -4.950 -7.269 1.00 96.31 74 TYR A C 1
ATOM 574 O O . TYR A 1 74 ? -1.285 -5.248 -8.251 1.00 96.31 74 TYR A O 1
ATOM 582 N N . TRP A 1 75 ? -0.990 -5.302 -6.036 1.00 97.06 75 TRP A N 1
ATOM 583 C CA . TRP A 1 75 ? -2.237 -6.013 -5.737 1.00 97.06 75 TRP A CA 1
ATOM 584 C C . TRP A 1 75 ? -3.485 -5.315 -6.301 1.00 97.06 75 TRP A C 1
ATOM 586 O O . TRP A 1 75 ? -4.292 -5.965 -6.956 1.00 97.06 75 TRP A O 1
ATOM 596 N N . SER A 1 76 ? -3.598 -3.992 -6.167 1.00 97.06 76 SER A N 1
ATOM 597 C CA . SER A 1 76 ? -4.674 -3.207 -6.786 1.00 97.06 76 SER A CA 1
ATOM 598 C C . SER A 1 76 ? -4.775 -3.462 -8.296 1.00 97.06 76 SER A C 1
ATOM 600 O O . SER A 1 76 ? -5.862 -3.703 -8.815 1.00 97.06 76 SER A O 1
ATOM 602 N N . ARG A 1 77 ? -3.636 -3.485 -9.004 1.00 97.19 77 ARG A N 1
ATOM 603 C CA . ARG A 1 77 ? -3.583 -3.792 -10.441 1.00 97.19 77 ARG A CA 1
ATOM 604 C C . ARG A 1 77 ? -3.929 -5.250 -10.751 1.00 97.19 77 ARG A C 1
ATOM 606 O O . ARG A 1 77 ? -4.617 -5.489 -11.739 1.00 97.19 77 ARG A O 1
ATOM 613 N N . LEU A 1 78 ? -3.532 -6.206 -9.905 1.00 97.75 78 LEU A N 1
ATOM 614 C CA . LEU A 1 78 ? -3.955 -7.607 -10.037 1.00 97.75 78 LEU A CA 1
ATOM 615 C C . LEU A 1 78 ? -5.476 -7.748 -9.928 1.00 97.75 78 LEU A C 1
ATOM 617 O O . LEU A 1 78 ? -6.074 -8.436 -10.747 1.00 97.75 78 LEU A O 1
ATOM 621 N N . GLU A 1 79 ? -6.110 -7.091 -8.953 1.00 98.06 79 GLU A N 1
ATOM 622 C CA . GLU A 1 79 ? -7.570 -7.137 -8.804 1.00 98.06 79 GLU A CA 1
ATOM 623 C C . GLU A 1 79 ? -8.284 -6.429 -9.964 1.00 98.06 79 GLU A C 1
ATOM 625 O O . GLU A 1 79 ? -9.244 -6.966 -10.505 1.00 98.06 79 GLU A O 1
ATOM 630 N N . GLN A 1 80 ? -7.780 -5.278 -10.422 1.00 97.88 80 GLN A N 1
ATOM 631 C CA . GLN A 1 80 ? -8.337 -4.588 -11.592 1.00 97.88 80 GLN A CA 1
ATOM 632 C C . GLN A 1 80 ? -8.240 -5.445 -12.860 1.00 97.88 80 GLN A C 1
ATOM 634 O O . GLN A 1 80 ? -9.214 -5.533 -13.602 1.00 97.88 80 GLN A O 1
ATOM 639 N N . LYS A 1 81 ? -7.109 -6.131 -13.089 1.00 98.06 81 LYS A N 1
ATOM 640 C CA . LYS A 1 81 ? -6.914 -6.997 -14.265 1.00 98.06 81 LYS A CA 1
ATOM 641 C C . LYS A 1 81 ? -7.876 -8.190 -14.289 1.00 98.06 81 LYS A C 1
ATOM 643 O O . LYS A 1 81 ? -8.206 -8.665 -15.367 1.00 98.06 81 LYS A O 1
ATOM 648 N N . LYS A 1 82 ? -8.360 -8.662 -13.132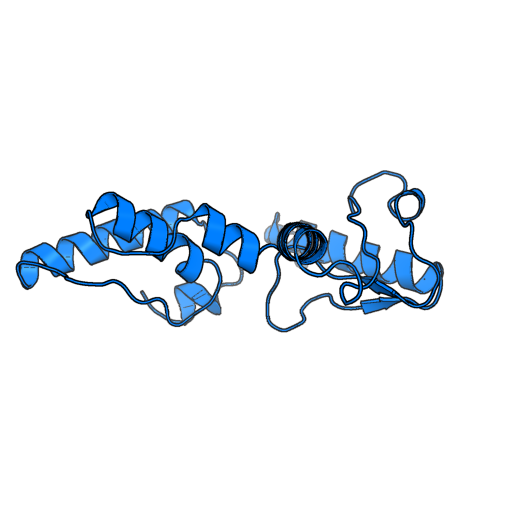 1.00 98.06 82 LYS A N 1
ATOM 649 C CA . LYS A 1 82 ? -9.395 -9.714 -13.068 1.00 98.06 82 LYS A CA 1
ATOM 650 C C . LYS A 1 82 ? -10.767 -9.229 -13.541 1.00 98.06 82 LYS A C 1
ATOM 652 O O . LYS A 1 82 ? -11.566 -10.052 -13.969 1.00 98.06 82 LYS A O 1
ATOM 657 N N . VAL A 1 83 ? -11.052 -7.932 -13.409 1.00 97.94 83 VAL A N 1
ATOM 658 C CA . VAL A 1 83 ? -12.389 -7.360 -13.641 1.00 97.94 83 VAL A CA 1
ATOM 659 C C . VAL A 1 83 ? -12.484 -6.650 -14.989 1.00 97.94 83 VAL A C 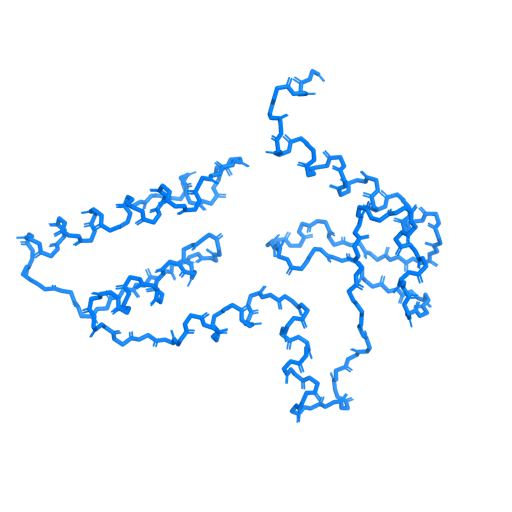1
ATOM 661 O O . VAL A 1 83 ? -13.502 -6.780 -15.657 1.00 97.94 83 VAL A O 1
ATOM 664 N N . ILE A 1 84 ? -11.449 -5.902 -15.381 1.00 97.81 84 ILE A N 1
ATOM 665 C CA . ILE A 1 84 ? -11.451 -5.065 -16.591 1.00 97.81 84 ILE A CA 1
ATOM 666 C C . ILE A 1 84 ? -10.087 -5.090 -17.313 1.00 97.81 84 ILE A C 1
ATOM 668 O O . ILE A 1 84 ? -9.411 -4.065 -17.433 1.00 97.81 84 ILE A O 1
ATOM 672 N N . PRO A 1 85 ? -9.606 -6.276 -17.732 1.00 97.19 85 PRO A N 1
ATOM 673 C CA . PRO A 1 85 ? -8.251 -6.454 -18.264 1.00 97.19 85 PRO A CA 1
ATOM 674 C C . PRO A 1 85 ? -7.920 -5.544 -19.454 1.00 97.19 85 PRO A C 1
ATOM 676 O O . PRO A 1 85 ? -6.775 -5.128 -19.595 1.00 97.19 85 PRO A O 1
ATOM 679 N N . GLU A 1 86 ? -8.902 -5.201 -20.282 1.00 97.62 86 GLU A N 1
ATOM 680 C CA . GLU A 1 86 ? -8.757 -4.364 -21.472 1.00 97.62 86 GLU A CA 1
ATOM 681 C C . GLU A 1 86 ? -8.472 -2.884 -21.167 1.00 97.62 86 GLU A C 1
ATOM 683 O O . GLU A 1 86 ? -7.948 -2.179 -22.027 1.00 97.62 86 GLU A O 1
ATOM 688 N N . LEU A 1 87 ? -8.775 -2.412 -19.948 1.00 97.38 87 LEU A N 1
ATOM 689 C CA . LEU A 1 87 ? -8.478 -1.043 -19.495 1.00 97.38 87 LEU A CA 1
ATOM 690 C C . LEU A 1 87 ? -7.345 -0.978 -18.460 1.00 97.38 87 LEU A C 1
ATOM 692 O O . LEU A 1 87 ? -7.083 0.087 -17.893 1.00 97.38 87 LEU A O 1
ATOM 696 N N . VAL A 1 88 ? -6.662 -2.095 -18.196 1.00 97.44 88 VAL A N 1
ATOM 697 C CA . VAL A 1 88 ? -5.526 -2.146 -17.270 1.00 97.44 88 VAL A CA 1
ATOM 698 C C . VAL A 1 88 ? -4.229 -2.224 -18.075 1.00 97.44 88 VAL A C 1
ATOM 700 O O . VAL A 1 88 ? -3.959 -3.267 -18.667 1.00 97.44 88 VAL A O 1
ATOM 703 N N . PRO A 1 89 ? -3.396 -1.163 -18.078 1.00 95.69 89 PRO A N 1
ATOM 704 C CA . PRO A 1 89 ? -2.093 -1.203 -18.737 1.00 95.69 89 PRO A CA 1
ATOM 705 C C . PRO A 1 89 ? -1.217 -2.312 -18.163 1.00 95.69 89 PRO A C 1
ATOM 707 O O . PRO A 1 89 ? -1.325 -2.612 -16.970 1.00 95.69 89 PRO A O 1
ATOM 710 N N . ASP A 1 90 ? -0.305 -2.850 -18.972 1.00 96.94 90 ASP A N 1
ATOM 711 C CA . ASP A 1 90 ? 0.669 -3.828 -18.496 1.00 96.94 90 ASP A CA 1
ATOM 712 C C . ASP A 1 90 ? 1.499 -3.283 -17.330 1.00 96.94 90 ASP A C 1
ATOM 714 O O . ASP A 1 90 ? 1.812 -2.093 -17.220 1.00 96.94 90 ASP A O 1
ATOM 718 N N . PHE A 1 91 ? 1.817 -4.180 -16.402 1.00 97.69 91 PHE A N 1
ATOM 719 C CA . PHE A 1 91 ? 2.546 -3.859 -15.187 1.00 97.69 91 PHE A CA 1
ATOM 720 C C . PHE A 1 91 ? 3.341 -5.069 -14.711 1.00 97.69 91 PHE A C 1
ATOM 722 O O . PHE A 1 91 ? 2.926 -6.214 -14.885 1.00 97.69 91 PHE A O 1
ATOM 729 N N . CYS A 1 92 ? 4.447 -4.805 -14.023 1.00 97.25 92 CYS A N 1
ATOM 730 C CA . CYS A 1 92 ? 5.205 -5.821 -13.310 1.00 97.25 92 CYS A CA 1
ATOM 731 C C . CYS A 1 92 ? 5.662 -5.304 -11.944 1.00 97.25 92 CYS A C 1
ATOM 733 O O . CYS A 1 92 ? 5.641 -4.102 -11.661 1.00 97.25 92 CYS A O 1
ATOM 735 N N . SER A 1 93 ? 6.045 -6.231 -11.072 1.00 96.44 93 SER A N 1
ATOM 736 C CA . SER A 1 93 ? 6.759 -5.935 -9.833 1.00 96.44 93 SER A CA 1
ATOM 737 C C . SER A 1 93 ? 8.231 -6.274 -10.005 1.00 96.44 93 SER A C 1
ATOM 739 O O . SER A 1 93 ? 8.550 -7.280 -10.629 1.00 96.44 93 SER A O 1
ATOM 741 N N . ILE A 1 94 ? 9.101 -5.483 -9.386 1.00 95.62 94 ILE A N 1
ATOM 742 C CA . ILE A 1 94 ? 10.530 -5.776 -9.292 1.00 95.62 94 ILE A CA 1
ATOM 743 C C . ILE A 1 94 ? 10.956 -5.758 -7.827 1.00 95.62 94 ILE A C 1
ATOM 745 O O . ILE A 1 94 ? 10.438 -4.955 -7.038 1.00 95.62 94 ILE A O 1
ATOM 749 N N . ASP A 1 95 ? 11.927 -6.595 -7.484 1.00 94.25 95 ASP A N 1
ATOM 750 C CA . ASP A 1 95 ? 12.705 -6.439 -6.262 1.00 94.25 95 ASP A CA 1
ATOM 751 C C . ASP A 1 95 ? 13.849 -5.436 -6.507 1.00 94.25 95 ASP A C 1
ATOM 753 O O . ASP A 1 95 ? 14.793 -5.752 -7.236 1.00 94.25 95 ASP A O 1
ATOM 757 N N . PRO A 1 96 ? 13.801 -4.224 -5.915 1.00 92.44 96 PRO A N 1
ATOM 758 C CA . PRO A 1 96 ? 14.849 -3.223 -6.097 1.00 92.44 96 PRO A CA 1
ATOM 759 C C . PRO A 1 96 ? 16.171 -3.577 -5.394 1.00 92.44 96 PRO A C 1
ATOM 761 O O . PRO A 1 96 ? 17.133 -2.829 -5.558 1.00 92.44 96 PRO A O 1
ATOM 764 N N . PHE A 1 97 ? 16.213 -4.643 -4.588 1.00 91.69 97 PHE A N 1
ATOM 765 C CA . PHE A 1 97 ? 17.404 -5.105 -3.867 1.00 91.69 97 PHE A CA 1
ATOM 766 C C . PHE A 1 97 ? 18.036 -6.359 -4.479 1.00 91.69 97 PHE A C 1
ATOM 768 O O . PHE A 1 97 ? 19.069 -6.817 -3.990 1.00 91.69 97 PHE A O 1
ATOM 775 N N . ALA A 1 98 ? 17.443 -6.906 -5.542 1.00 94.31 98 ALA A N 1
ATOM 776 C CA . ALA A 1 98 ? 18.045 -7.992 -6.298 1.00 94.31 98 ALA A CA 1
ATOM 777 C C . ALA A 1 98 ? 19.387 -7.564 -6.916 1.00 94.31 98 ALA A C 1
ATOM 779 O O . ALA A 1 98 ? 19.640 -6.377 -7.124 1.00 94.31 98 ALA A O 1
ATOM 780 N N . SER A 1 99 ? 20.230 -8.542 -7.260 1.00 94.69 99 SER A N 1
ATOM 781 C CA . SER A 1 99 ? 21.510 -8.287 -7.938 1.00 94.69 99 SER A CA 1
ATOM 782 C C . SER A 1 99 ? 21.332 -7.598 -9.293 1.00 94.69 99 SER A C 1
ATOM 784 O O . SER A 1 99 ? 22.163 -6.779 -9.670 1.00 94.69 99 SER A O 1
ATOM 786 N N . ASP A 1 100 ? 20.240 -7.914 -9.994 1.00 95.81 100 ASP A N 1
ATOM 787 C CA . ASP A 1 100 ? 19.828 -7.264 -11.237 1.00 95.81 100 ASP A CA 1
ATOM 788 C C . ASP A 1 100 ? 18.307 -7.002 -11.220 1.00 95.81 100 ASP A C 1
ATOM 790 O O . ASP A 1 100 ? 17.501 -7.870 -11.575 1.00 95.81 100 ASP A O 1
ATOM 794 N N . PRO A 1 101 ? 17.874 -5.817 -10.750 1.00 96.31 101 PRO A N 1
ATOM 795 C CA . PRO A 1 101 ? 16.466 -5.434 -10.775 1.00 96.31 101 PRO A CA 1
ATOM 796 C C . PRO A 1 101 ? 15.928 -5.183 -12.188 1.00 96.31 101 PRO A C 1
ATOM 798 O O . PRO A 1 101 ? 14.717 -5.275 -12.389 1.00 96.31 101 PRO A O 1
ATOM 801 N N . LEU A 1 102 ? 16.790 -4.837 -13.153 1.00 96.94 102 LEU A N 1
ATOM 802 C CA . LEU A 1 102 ? 16.369 -4.503 -14.514 1.00 96.94 102 LEU A CA 1
ATOM 803 C C . LEU A 1 102 ? 15.943 -5.756 -15.278 1.00 96.94 102 LEU A C 1
ATOM 805 O O . LEU A 1 102 ? 14.931 -5.715 -15.971 1.00 96.94 102 LEU A O 1
ATOM 809 N N . ALA A 1 103 ? 16.623 -6.885 -15.065 1.00 97.50 103 ALA A N 1
ATOM 810 C CA . ALA A 1 103 ? 16.255 -8.175 -15.656 1.00 97.50 103 ALA A CA 1
ATOM 811 C C . ALA A 1 103 ? 14.834 -8.663 -15.296 1.00 97.50 103 ALA A C 1
ATOM 813 O O . ALA A 1 103 ? 14.306 -9.565 -15.942 1.00 97.50 103 ALA A O 1
ATOM 814 N N . GLN A 1 104 ? 14.199 -8.086 -14.269 1.00 97.50 104 GLN A N 1
ATOM 815 C CA . GLN A 1 104 ? 12.819 -8.396 -13.868 1.00 97.50 104 GLN A CA 1
ATOM 816 C C . GLN A 1 104 ? 11.771 -7.523 -14.580 1.00 97.50 104 GLN A C 1
ATOM 818 O O . GLN A 1 104 ? 10.566 -7.763 -14.451 1.00 97.50 104 GLN A O 1
ATOM 823 N N . VAL A 1 105 ? 12.195 -6.472 -15.287 1.00 97.75 105 VAL A N 1
ATOM 824 C CA . VAL A 1 105 ? 11.292 -5.578 -16.014 1.00 97.75 105 VAL A CA 1
ATOM 825 C C . VAL A 1 105 ? 10.811 -6.276 -17.281 1.00 97.75 105 VAL A C 1
ATOM 827 O O . VAL A 1 105 ? 11.598 -6.736 -18.095 1.00 97.75 105 VAL A O 1
ATOM 830 N N . THR A 1 106 ? 9.492 -6.333 -17.443 1.00 97.69 106 THR A N 1
ATOM 831 C CA . THR A 1 106 ? 8.817 -6.966 -18.593 1.00 97.69 106 THR A CA 1
ATOM 832 C C . THR A 1 106 ? 8.128 -5.944 -19.500 1.00 97.69 106 THR A C 1
ATOM 834 O O . THR A 1 106 ? 7.368 -6.316 -20.386 1.00 97.69 106 THR A O 1
ATOM 837 N N . LEU A 1 107 ? 8.355 -4.651 -19.250 1.00 97.69 107 LEU A N 1
ATOM 838 C CA . LEU A 1 107 ? 7.731 -3.542 -19.966 1.00 97.69 107 LEU A CA 1
ATOM 839 C C . LEU A 1 107 ? 8.738 -2.881 -20.903 1.00 97.69 107 LEU A C 1
ATOM 841 O O . LEU A 1 107 ? 9.873 -2.620 -20.507 1.00 97.69 107 LEU A O 1
ATOM 845 N N . GLU A 1 108 ? 8.274 -2.525 -22.095 1.00 97.50 108 GLU A N 1
ATOM 846 C CA . GLU A 1 108 ? 9.015 -1.676 -23.024 1.00 97.50 108 GLU A CA 1
ATOM 847 C C . GLU A 1 108 ? 9.106 -0.231 -22.510 1.00 97.50 108 GLU A C 1
ATOM 849 O O . GLU A 1 108 ? 8.248 0.253 -21.761 1.00 97.50 108 GLU A O 1
ATOM 854 N N . TYR A 1 109 ? 10.142 0.491 -22.936 1.00 97.44 109 TYR A N 1
ATOM 855 C CA . TYR A 1 109 ? 10.241 1.922 -22.666 1.00 97.44 109 TYR A CA 1
ATOM 856 C C . TYR A 1 109 ? 9.225 2.729 -23.505 1.00 97.44 109 TYR A C 1
ATOM 858 O O . TYR A 1 109 ? 8.977 2.394 -24.663 1.00 97.44 109 TYR A O 1
ATOM 866 N N . PRO A 1 110 ? 8.695 3.854 -22.982 1.00 97.75 110 PRO A N 1
ATOM 867 C CA . PRO A 1 110 ? 8.864 4.344 -21.617 1.00 97.75 110 PRO A CA 1
ATOM 868 C C . PRO A 1 110 ? 7.855 3.722 -20.636 1.00 97.75 110 PRO A C 1
ATOM 870 O O . PRO A 1 110 ? 6.696 3.496 -20.978 1.00 97.75 110 PRO A O 1
ATOM 873 N N . PHE A 1 111 ? 8.247 3.576 -19.367 1.00 97.69 111 PHE A N 1
ATOM 874 C CA . PHE A 1 111 ? 7.353 3.117 -18.295 1.00 97.69 111 PHE A CA 1
ATOM 875 C C . PHE A 1 111 ? 7.467 3.961 -17.021 1.00 97.69 111 PHE A C 1
ATOM 877 O O . PHE A 1 111 ? 8.406 4.730 -16.827 1.00 97.69 111 PHE A O 1
ATOM 884 N N . TRP A 1 112 ? 6.493 3.813 -16.121 1.00 97.12 112 TRP A N 1
ATOM 885 C CA . TRP A 1 112 ? 6.512 4.455 -14.805 1.00 97.12 112 TRP A CA 1
ATOM 886 C C . TRP A 1 112 ? 6.979 3.486 -13.722 1.00 97.12 112 TRP A C 1
ATOM 888 O O . TRP A 1 112 ? 6.314 2.490 -13.441 1.00 97.12 112 TRP A O 1
ATOM 898 N N . LEU A 1 113 ? 8.069 3.833 -13.041 1.00 96.00 113 LEU A N 1
ATOM 899 C CA . LEU A 1 113 ? 8.559 3.126 -11.864 1.00 96.00 113 LEU A CA 1
ATOM 900 C C . LEU A 1 113 ? 8.112 3.850 -10.591 1.00 96.00 113 LEU A C 1
ATOM 902 O O . LEU A 1 113 ? 8.314 5.054 -10.442 1.00 96.00 113 LEU A O 1
ATOM 906 N N . LYS A 1 114 ? 7.515 3.117 -9.647 1.00 94.12 114 LYS A N 1
ATOM 907 C CA . LYS A 1 114 ? 7.071 3.664 -8.356 1.00 94.12 114 LYS A CA 1
ATOM 908 C C . LYS A 1 114 ? 7.094 2.608 -7.248 1.00 94.12 114 LYS A C 1
ATOM 910 O O . LYS A 1 114 ? 6.906 1.425 -7.538 1.00 94.12 114 LYS A O 1
ATOM 915 N N . PRO A 1 115 ? 7.264 2.995 -5.970 1.00 91.94 115 PRO A N 1
ATOM 916 C CA . PRO A 1 115 ? 7.096 2.071 -4.860 1.00 91.94 115 PRO A CA 1
ATOM 917 C C . PRO A 1 115 ? 5.663 1.547 -4.779 1.00 91.94 115 PRO A C 1
ATOM 919 O O . PRO A 1 115 ? 4.689 2.291 -4.949 1.00 91.94 115 PRO A O 1
ATOM 922 N N . VAL A 1 116 ? 5.548 0.264 -4.439 1.00 91.50 116 VAL A N 1
ATOM 923 C CA . VAL A 1 116 ? 4.268 -0.417 -4.223 1.00 91.50 116 VAL A CA 1
ATOM 924 C C . VAL A 1 116 ? 3.432 0.318 -3.171 1.00 91.50 116 VAL A C 1
ATOM 926 O O . VAL A 1 116 ? 2.274 0.652 -3.420 1.00 91.50 116 VAL A O 1
ATOM 929 N N . LYS A 1 117 ? 4.053 0.664 -2.040 1.00 84.62 117 LYS A N 1
ATOM 930 C CA . LYS A 1 117 ? 3.475 1.478 -0.969 1.00 84.62 117 LYS A CA 1
ATOM 931 C C . LYS A 1 117 ? 4.257 2.785 -0.848 1.00 84.62 117 LYS A C 1
ATOM 933 O O . LYS A 1 117 ? 5.460 2.768 -0.624 1.00 84.62 117 LYS A O 1
ATOM 938 N N . ALA A 1 118 ? 3.564 3.894 -1.091 1.00 79.06 118 ALA A N 1
ATOM 939 C CA . ALA A 1 118 ? 4.042 5.274 -0.989 1.00 79.06 118 ALA A CA 1
ATOM 940 C C . ALA A 1 118 ? 2.859 6.222 -1.235 1.00 79.06 118 ALA A C 1
ATOM 942 O O . ALA A 1 118 ? 1.918 5.834 -1.941 1.00 79.06 118 ALA A O 1
ATOM 943 N N . PHE A 1 119 ? 2.958 7.447 -0.725 1.00 72.50 119 PHE A N 1
ATOM 944 C CA . PHE A 1 119 ? 1.991 8.537 -0.882 1.00 72.50 119 PHE A CA 1
ATOM 945 C C . PHE A 1 119 ? 2.648 9.773 -1.532 1.00 72.50 119 PHE A C 1
ATOM 947 O O . PHE A 1 119 ? 3.865 9.806 -1.733 1.00 72.50 119 PHE A O 1
ATOM 954 N N . SER A 1 120 ? 1.838 10.765 -1.920 1.00 71.69 120 SER A N 1
ATOM 955 C CA . SER A 1 120 ? 2.273 12.064 -2.479 1.00 71.69 120 SER A CA 1
ATOM 956 C C . SER A 1 120 ? 3.261 11.979 -3.651 1.00 71.69 120 SER A C 1
ATOM 958 O O . SER A 1 120 ? 4.198 12.770 -3.744 1.00 71.69 120 SER A O 1
ATOM 960 N N . SER A 1 121 ? 3.089 10.983 -4.527 1.00 76.56 121 SER A N 1
ATOM 961 C CA . SER A 1 121 ? 3.955 10.733 -5.697 1.00 76.56 121 SER A CA 1
ATOM 962 C C . SER A 1 121 ? 5.447 10.574 -5.374 1.00 76.56 121 SER A C 1
ATOM 964 O O . SER A 1 121 ? 6.300 10.672 -6.259 1.00 76.56 121 SER A O 1
ATOM 966 N N . GLN A 1 122 ? 5.790 10.298 -4.113 1.00 81.00 122 GLN A N 1
ATOM 967 C CA . GLN A 1 122 ? 7.176 10.123 -3.712 1.00 81.00 122 GLN A CA 1
ATOM 968 C C . GLN A 1 122 ? 7.802 8.942 -4.460 1.00 81.00 122 GLN A C 1
ATOM 970 O O . GLN A 1 122 ? 7.249 7.842 -4.494 1.00 81.00 122 GLN A O 1
ATOM 975 N N . LEU A 1 123 ? 8.986 9.185 -5.033 1.00 87.25 123 LEU A N 1
ATOM 976 C CA . LEU A 1 123 ? 9.764 8.200 -5.794 1.00 87.25 123 LEU A CA 1
ATOM 977 C C . LEU A 1 123 ? 9.033 7.627 -7.027 1.00 87.25 123 LEU A C 1
ATOM 979 O O . LEU A 1 123 ? 9.311 6.499 -7.427 1.00 87.25 123 LEU A O 1
ATOM 983 N N . GLY A 1 124 ? 8.105 8.379 -7.624 1.00 92.19 124 GLY A N 1
ATOM 984 C CA . GLY A 1 124 ? 7.593 8.088 -8.963 1.00 92.19 124 GLY A CA 1
ATOM 985 C C . GLY A 1 124 ? 8.532 8.640 -10.036 1.00 92.19 124 GLY A C 1
ATOM 986 O O . GLY A 1 124 ? 8.839 9.830 -10.021 1.00 92.19 124 GLY A O 1
ATOM 987 N N . PHE A 1 125 ? 8.972 7.794 -10.964 1.00 95.06 125 PHE A N 1
ATOM 988 C CA . PHE A 1 125 ? 9.869 8.168 -12.057 1.00 95.06 125 PHE A CA 1
ATOM 989 C C . PHE A 1 125 ? 9.311 7.669 -13.388 1.00 95.06 125 PHE A C 1
ATOM 991 O O . PHE A 1 125 ? 8.897 6.513 -13.486 1.00 95.06 125 PHE A O 1
ATOM 998 N N . LYS A 1 126 ? 9.325 8.525 -14.411 1.00 97.25 126 LYS A N 1
ATOM 999 C CA . LYS A 1 126 ? 9.210 8.078 -15.799 1.00 97.25 126 LYS A CA 1
ATOM 1000 C C . LYS A 1 126 ? 10.592 7.589 -16.224 1.00 97.25 126 LYS A C 1
ATOM 1002 O O . LYS A 1 126 ? 11.564 8.309 -16.025 1.00 97.25 126 LYS A O 1
ATOM 1007 N N . ILE A 1 127 ? 10.662 6.374 -16.745 1.00 98.31 127 ILE A N 1
ATOM 1008 C CA . ILE A 1 127 ? 11.887 5.727 -17.196 1.00 98.31 127 ILE A CA 1
ATOM 1009 C C . ILE A 1 127 ? 11.807 5.588 -18.711 1.00 98.31 127 ILE A C 1
ATOM 1011 O O . ILE A 1 127 ? 10.894 4.952 -19.233 1.00 98.31 127 ILE A O 1
ATOM 1015 N N . GLU A 1 128 ? 12.758 6.196 -19.401 1.00 98.44 128 GLU A N 1
ATOM 1016 C CA . GLU A 1 128 ? 12.849 6.220 -20.863 1.00 98.44 128 GLU A CA 1
ATOM 1017 C C . GLU A 1 128 ? 14.019 5.377 -21.383 1.00 98.44 128 GLU A C 1
ATOM 1019 O O . GLU A 1 128 ? 14.076 5.092 -22.574 1.00 98.44 128 GLU A O 1
ATOM 1024 N N . ASN A 1 129 ? 14.947 4.982 -20.504 1.00 98.19 129 ASN A N 1
ATOM 1025 C CA . ASN A 1 129 ? 16.094 4.137 -20.825 1.00 98.19 129 ASN A CA 1
ATOM 1026 C C . ASN A 1 129 ? 16.692 3.477 -19.566 1.00 98.19 129 ASN A C 1
ATOM 1028 O O . ASN A 1 129 ? 16.285 3.749 -18.431 1.00 98.19 129 ASN A O 1
ATOM 1032 N N . GLU A 1 130 ? 17.686 2.616 -19.780 1.00 97.94 130 GLU A N 1
ATOM 1033 C CA . GLU A 1 130 ? 18.392 1.875 -18.732 1.00 97.94 130 GLU A CA 1
ATOM 1034 C C . GLU A 1 130 ? 19.128 2.787 -17.731 1.00 97.94 130 GLU A C 1
ATOM 1036 O O . GLU A 1 130 ? 19.065 2.560 -16.521 1.00 97.94 130 GLU A O 1
ATOM 1041 N N . GLU A 1 131 ? 19.774 3.859 -18.195 1.00 97.88 131 GLU A N 1
ATOM 1042 C CA . GLU A 1 131 ? 20.493 4.793 -17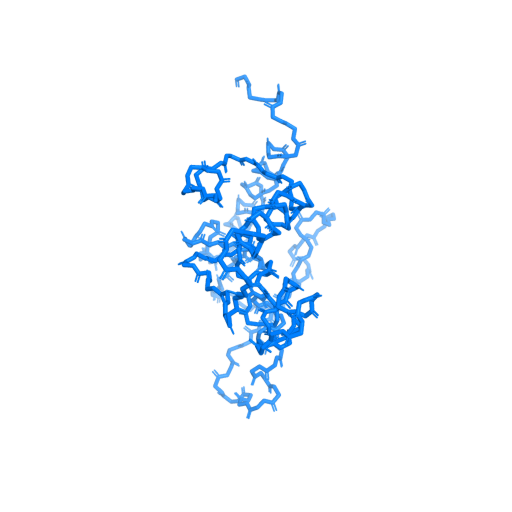.318 1.00 97.88 131 GLU A CA 1
ATOM 1043 C C . GLU A 1 131 ? 19.545 5.438 -16.293 1.00 97.88 131 GLU A C 1
ATOM 1045 O O . GLU A 1 131 ? 19.826 5.472 -15.088 1.00 97.88 131 GLU A O 1
ATOM 1050 N N . GLN A 1 132 ? 18.372 5.888 -16.753 1.00 98.00 132 GLN A N 1
ATOM 1051 C CA . GLN A 1 132 ? 17.333 6.445 -15.890 1.00 98.00 132 GLN A CA 1
ATOM 1052 C C . GLN A 1 132 ? 16.806 5.408 -14.888 1.00 98.00 132 GLN A C 1
ATOM 1054 O O . GLN A 1 132 ? 16.534 5.755 -13.733 1.00 98.00 132 GLN A O 1
ATOM 1059 N N . PHE A 1 133 ? 16.690 4.138 -15.293 1.00 97.88 133 PHE A N 1
ATOM 1060 C CA . PHE A 1 133 ? 16.282 3.053 -14.400 1.00 97.88 133 PHE A CA 1
ATOM 1061 C C . PHE A 1 133 ? 17.272 2.879 -13.245 1.00 97.88 133 PHE A C 1
ATOM 1063 O O . PHE A 1 133 ? 16.880 2.950 -12.076 1.00 97.88 133 PHE A O 1
ATOM 1070 N N . HIS A 1 134 ? 18.563 2.725 -13.550 1.00 96.69 134 HIS A N 1
ATOM 1071 C CA . HIS A 1 134 ? 19.610 2.548 -12.538 1.00 96.69 134 HIS A CA 1
ATOM 1072 C C . HIS A 1 134 ? 19.694 3.749 -11.588 1.00 96.69 134 HIS A C 1
ATOM 1074 O O . HIS A 1 134 ? 19.818 3.581 -10.368 1.00 96.69 134 HIS A O 1
ATOM 1080 N N . ALA A 1 135 ? 19.541 4.970 -12.112 1.00 95.75 135 ALA A N 1
ATOM 1081 C CA . ALA A 1 135 ? 19.479 6.182 -11.298 1.00 95.75 135 ALA A CA 1
ATOM 1082 C C . ALA A 1 135 ? 18.284 6.173 -10.322 1.00 95.75 135 ALA A C 1
ATOM 1084 O O . ALA A 1 135 ? 18.437 6.509 -9.138 1.00 95.75 135 ALA A O 1
ATOM 1085 N N . ALA A 1 136 ? 17.105 5.748 -10.786 1.00 95.19 136 ALA A N 1
ATOM 1086 C CA . ALA A 1 136 ? 15.905 5.634 -9.962 1.00 95.19 136 ALA A CA 1
ATOM 1087 C C . ALA A 1 136 ? 16.052 4.567 -8.860 1.00 95.19 136 ALA A C 1
ATOM 1089 O O . ALA A 1 136 ? 15.724 4.838 -7.697 1.00 95.19 136 ALA A O 1
ATOM 1090 N N . ILE A 1 137 ? 16.603 3.390 -9.186 1.00 94.69 137 ILE A N 1
ATOM 1091 C CA . ILE A 1 137 ? 16.884 2.318 -8.215 1.00 94.69 137 ILE A CA 1
ATOM 1092 C C . ILE A 1 137 ? 17.865 2.798 -7.146 1.00 94.69 137 ILE A C 1
ATOM 1094 O O . ILE A 1 137 ? 17.561 2.714 -5.953 1.00 94.69 137 ILE A O 1
ATOM 1098 N N . LYS A 1 138 ? 18.992 3.405 -7.539 1.00 91.75 138 LYS A N 1
ATOM 1099 C CA . LYS A 1 138 ? 19.991 3.933 -6.596 1.00 91.75 138 LYS A CA 1
ATOM 1100 C C . LYS A 1 138 ? 19.389 4.961 -5.638 1.00 91.75 138 LYS A C 1
ATOM 1102 O O . LYS A 1 138 ? 19.641 4.916 -4.431 1.00 91.75 138 LYS A O 1
ATOM 1107 N N . ARG A 1 139 ? 18.556 5.876 -6.148 1.00 87.75 139 ARG A N 1
ATOM 1108 C CA . ARG A 1 139 ? 17.859 6.881 -5.327 1.00 87.75 139 ARG A CA 1
ATOM 1109 C C . ARG A 1 139 ? 16.889 6.236 -4.334 1.00 87.75 139 ARG A C 1
ATOM 1111 O O . ARG A 1 139 ? 16.806 6.694 -3.193 1.00 87.75 139 ARG A O 1
ATOM 1118 N N . ARG A 1 140 ? 16.187 5.173 -4.736 1.00 83.62 140 ARG A N 1
ATOM 1119 C CA . ARG A 1 140 ? 15.281 4.411 -3.865 1.00 83.62 140 ARG A CA 1
ATOM 1120 C C . ARG A 1 140 ? 16.035 3.661 -2.769 1.00 83.62 140 ARG A C 1
ATOM 1122 O O . ARG A 1 140 ? 15.693 3.834 -1.601 1.00 83.62 140 ARG A O 1
ATOM 1129 N N . VAL A 1 141 ? 17.061 2.885 -3.123 1.00 78.81 141 VAL A N 1
ATOM 1130 C CA . VAL A 1 141 ? 17.864 2.106 -2.163 1.00 78.81 141 VAL A CA 1
ATOM 1131 C C . VAL A 1 141 ? 18.511 3.032 -1.134 1.00 78.81 141 VAL A C 1
ATOM 1133 O O . VAL A 1 141 ? 18.381 2.792 0.063 1.00 78.81 141 VAL A O 1
ATOM 1136 N N . ARG A 1 142 ? 19.100 4.158 -1.567 1.00 73.62 142 ARG A N 1
ATOM 1137 C CA . ARG A 1 142 ? 19.665 5.160 -0.646 1.00 73.62 142 ARG A CA 1
ATOM 1138 C C . ARG A 1 142 ? 18.627 5.681 0.348 1.00 73.62 142 ARG A C 1
ATOM 1140 O O . ARG A 1 142 ? 18.927 5.818 1.529 1.00 73.62 142 ARG A O 1
ATOM 1147 N N . ARG A 1 143 ? 17.408 5.981 -0.114 1.00 74.81 143 ARG A N 1
ATOM 1148 C CA . ARG A 1 143 ? 16.340 6.460 0.772 1.00 74.81 143 ARG A CA 1
ATOM 1149 C C . ARG A 1 143 ? 15.896 5.384 1.762 1.00 74.81 143 ARG A C 1
ATOM 1151 O O . ARG A 1 143 ? 15.704 5.720 2.922 1.00 74.81 143 ARG A O 1
ATOM 1158 N N . PHE A 1 144 ? 15.794 4.128 1.327 1.00 69.12 144 PHE A N 1
ATOM 1159 C CA . PHE A 1 144 ? 15.444 3.007 2.202 1.00 69.12 144 PHE A CA 1
ATOM 1160 C C . PHE A 1 144 ? 16.493 2.777 3.296 1.00 69.12 144 PHE A C 1
ATOM 1162 O O . PHE A 1 144 ? 16.143 2.687 4.469 1.00 69.12 144 PHE A O 1
ATOM 1169 N N . VAL A 1 145 ? 17.780 2.754 2.932 1.00 64.81 145 VAL A N 1
ATOM 1170 C CA . VAL A 1 145 ? 18.883 2.611 3.897 1.00 64.81 145 VAL A CA 1
ATOM 1171 C C . VAL A 1 145 ? 18.874 3.759 4.907 1.00 64.81 145 VAL A C 1
ATOM 1173 O O . VAL A 1 145 ? 18.958 3.513 6.105 1.00 64.81 145 VAL A O 1
ATOM 1176 N N . ASN A 1 146 ? 18.681 4.999 4.451 1.00 59.53 146 ASN A N 1
ATOM 1177 C CA . ASN A 1 146 ? 18.613 6.158 5.345 1.00 59.53 146 ASN A CA 1
ATOM 1178 C C . ASN A 1 146 ? 17.394 6.131 6.282 1.00 59.53 146 ASN A C 1
ATOM 1180 O O . ASN A 1 146 ? 17.499 6.605 7.408 1.00 59.53 146 ASN A O 1
ATOM 1184 N N . SER A 1 147 ? 16.249 5.594 5.842 1.00 60.06 147 SER A N 1
ATOM 1185 C CA . SER A 1 147 ? 15.079 5.414 6.715 1.00 60.06 147 SER A CA 1
ATOM 1186 C C . SER A 1 147 ? 15.230 4.239 7.683 1.00 60.06 147 SER A C 1
ATOM 1188 O O . SER A 1 147 ? 14.681 4.282 8.776 1.00 60.06 147 SER A O 1
ATOM 1190 N N . ALA A 1 148 ? 15.971 3.196 7.295 1.00 57.12 148 ALA A N 1
ATOM 1191 C CA . ALA A 1 148 ? 16.233 2.027 8.133 1.00 57.12 148 ALA A CA 1
ATOM 1192 C C . ALA A 1 148 ? 17.375 2.261 9.139 1.00 57.12 148 ALA A C 1
ATOM 1194 O O . ALA A 1 148 ? 17.479 1.535 10.124 1.00 57.12 148 ALA A O 1
ATOM 1195 N N . ASN A 1 149 ? 18.232 3.260 8.903 1.00 44.56 149 ASN A N 1
ATOM 1196 C CA . ASN A 1 149 ? 19.350 3.592 9.777 1.00 44.56 149 ASN A CA 1
ATOM 1197 C C . ASN A 1 149 ? 19.542 5.124 9.879 1.00 44.56 149 ASN A C 1
ATOM 1199 O O . ASN A 1 149 ? 20.387 5.694 9.185 1.00 44.56 149 ASN A O 1
ATOM 1203 N N . PRO A 1 150 ? 18.782 5.820 10.748 1.00 47.69 150 PRO A N 1
ATOM 1204 C CA . PRO A 1 150 ? 18.820 7.284 10.846 1.00 47.69 150 PRO A CA 1
ATOM 1205 C C . PRO A 1 150 ? 20.193 7.860 11.249 1.00 47.69 150 PRO A C 1
ATOM 1207 O O . PRO A 1 150 ? 20.431 9.056 11.096 1.00 47.69 150 PRO A O 1
ATOM 1210 N N . SER A 1 151 ? 21.115 7.014 11.723 1.00 42.62 151 SER A N 1
ATOM 1211 C CA . SER A 1 151 ? 22.476 7.375 12.139 1.00 42.62 151 SER A CA 1
ATOM 1212 C C . SER A 1 151 ? 23.450 7.683 10.985 1.00 42.62 151 SER A C 1
ATOM 1214 O O . SER A 1 151 ? 24.529 8.223 11.229 1.00 42.62 151 SER A O 1
ATOM 1216 N N . THR A 1 152 ? 23.097 7.380 9.727 1.00 42.19 152 THR A N 1
ATOM 1217 C CA . THR A 1 152 ? 23.983 7.577 8.560 1.00 42.19 152 THR A CA 1
ATOM 1218 C C . THR A 1 152 ? 23.817 8.926 7.854 1.00 42.19 152 THR A C 1
ATOM 1220 O O . THR A 1 152 ? 24.434 9.152 6.813 1.00 42.19 152 THR A O 1
ATOM 1223 N N . LYS A 1 153 ? 23.020 9.850 8.404 1.00 40.34 153 LYS A N 1
ATOM 1224 C CA . LYS A 1 153 ? 22.995 11.247 7.951 1.00 40.34 153 LYS A CA 1
ATOM 1225 C C . LYS A 1 153 ? 24.182 12.006 8.558 1.00 40.34 153 LYS A C 1
ATOM 1227 O O . LYS A 1 153 ? 24.078 12.537 9.659 1.00 40.34 153 LYS A O 1
ATOM 1232 N N . ARG A 1 154 ? 25.308 12.032 7.845 1.00 34.16 154 ARG A N 1
ATOM 1233 C CA . ARG A 1 154 ? 26.329 13.084 7.975 1.00 34.16 154 ARG A CA 1
ATOM 1234 C C . ARG A 1 154 ? 26.267 13.985 6.754 1.00 34.16 154 ARG A C 1
ATOM 1236 O O . ARG A 1 154 ? 26.013 13.440 5.654 1.00 34.16 154 ARG A O 1
#

Foldseek 3Di:
DDCCQFPVDLDDDLVVVLVVVLVVQVVVCVVPVDDQADDDPDDPPVLLSRLVSCVVVVHDDPHSVVSCCVQQQVSVLVVCCVPPVVPRDDDFDFDLPDPDRPVRDPDDPFDWDDHRHDPPCPLIDGRGDDVSVVVSSVVVVVSVVCSVPVPPDD

pLDDT: mean 89.96, std 12.79, range [34.16, 98.44]

Organism: NCBI:txid115553

Sequence (154 aa):
MDVKTLVEAESFSFNDLLDKARQELKQTVDSVGSVDAIIAHWDFPTSVMVPILCKENNLPAPPLESVLKCEHKYWSRLEQKKVIPELVPDFCSIDPFASDPLAQVTLEYPFWLKPVKAFSSQLGFKIENEEQFHAAIKRRVRRFVNSANPSTKR

Radius of gyration: 19.28 Å; chains: 1; bounding box: 47×25×52 Å